Protein AF-A0A452YPS6-F1 (afdb_monomer_lite)

Foldseek 3Di:
DDPVVVVVLVVVLVVLVVQLVVCLVVLVLVSVLVSLVVNVVSDPQDALVSLQSNLVSCVVVVNNVSSVVSNVVSVVNVVVD

Structure (mmCIF, N/CA/C/O backbone):
data_AF-A0A452YPS6-F1
#
_entry.id   AF-A0A452YPS6-F1
#
loop_
_atom_site.group_PDB
_atom_site.id
_atom_site.type_symbol
_atom_site.label_atom_id
_atom_site.label_alt_id
_atom_site.label_comp_id
_atom_site.label_asym_id
_atom_site.label_entity_id
_atom_site.label_seq_id
_atom_site.pdbx_PDB_ins_code
_atom_site.Cartn_x
_atom_site.Cartn_y
_atom_site.Cartn_z
_atom_site.occupancy
_atom_site.B_iso_or_equiv
_atom_site.auth_seq_id
_atom_site.auth_comp_id
_atom_site.auth_asym_id
_atom_site.auth_atom_id
_atom_site.pdbx_PDB_model_num
ATOM 1 N N . LEU A 1 1 ? 26.720 -0.810 -4.659 1.00 75.62 1 LEU A N 1
ATOM 2 C CA . LEU A 1 1 ? 25.889 -1.695 -3.824 1.00 75.62 1 LEU A CA 1
ATOM 3 C C . LEU A 1 1 ? 26.569 -3.054 -3.772 1.00 75.62 1 LEU A C 1
ATOM 5 O O . LEU A 1 1 ? 26.799 -3.644 -4.822 1.00 75.62 1 LEU A O 1
ATOM 9 N N . SER A 1 2 ? 26.972 -3.501 -2.592 1.00 93.44 2 SER A N 1
ATOM 10 C CA . SER A 1 2 ? 27.469 -4.857 -2.365 1.00 93.44 2 SER A CA 1
ATOM 11 C C . SER A 1 2 ? 26.316 -5.865 -2.400 1.00 93.44 2 SER A C 1
ATOM 13 O O . SER A 1 2 ? 25.151 -5.504 -2.224 1.00 93.44 2 SER A O 1
ATOM 15 N N . PHE A 1 3 ? 26.633 -7.146 -2.595 1.00 92.19 3 PHE A N 1
ATOM 16 C CA . PHE A 1 3 ? 25.627 -8.211 -2.558 1.00 92.19 3 PHE A CA 1
ATOM 17 C C . PHE A 1 3 ? 24.872 -8.253 -1.217 1.00 92.19 3 PHE A C 1
ATOM 19 O O . PHE A 1 3 ? 23.661 -8.441 -1.207 1.00 92.19 3 PHE A O 1
ATOM 26 N N . GLN A 1 4 ? 25.564 -8.009 -0.099 1.00 94.81 4 GLN A N 1
ATOM 27 C CA . GLN A 1 4 ? 24.956 -7.973 1.234 1.00 94.81 4 GLN A CA 1
ATOM 28 C C . GLN A 1 4 ? 23.978 -6.800 1.405 1.00 94.81 4 GLN A C 1
ATOM 30 O O . GLN A 1 4 ? 22.909 -6.961 1.986 1.00 94.81 4 GLN A O 1
ATOM 35 N N . GLU A 1 5 ? 24.320 -5.615 0.897 1.00 93.44 5 GLU A N 1
ATOM 36 C CA . GLU A 1 5 ? 23.401 -4.469 0.930 1.00 93.44 5 GLU A CA 1
ATOM 37 C C . GLU A 1 5 ? 22.170 -4.726 0.056 1.00 93.44 5 GLU A C 1
ATOM 39 O O . GLU A 1 5 ? 21.050 -4.406 0.451 1.00 93.44 5 GLU A O 1
ATOM 44 N N . TRP A 1 6 ? 22.361 -5.353 -1.107 1.00 91.19 6 TRP A N 1
ATOM 45 C CA . TRP A 1 6 ? 21.263 -5.723 -1.995 1.00 91.19 6 TRP A CA 1
ATOM 46 C C . TRP A 1 6 ? 20.308 -6.737 -1.351 1.00 91.19 6 TRP A C 1
ATOM 48 O O . TRP A 1 6 ? 19.095 -6.524 -1.362 1.00 91.19 6 TRP A O 1
ATOM 58 N N . THR A 1 7 ? 20.821 -7.808 -0.736 1.00 94.81 7 THR A N 1
ATOM 59 C CA . THR A 1 7 ? 19.964 -8.798 -0.061 1.00 94.81 7 THR A CA 1
ATOM 60 C C . THR A 1 7 ? 19.201 -8.181 1.109 1.00 94.81 7 THR A C 1
ATOM 62 O O . THR A 1 7 ? 18.022 -8.488 1.289 1.00 94.81 7 THR A O 1
ATOM 65 N N . GLN A 1 8 ? 19.821 -7.265 1.859 1.00 94.69 8 GLN A N 1
ATOM 66 C CA . GLN A 1 8 ? 19.158 -6.546 2.947 1.00 94.69 8 GLN A CA 1
ATOM 67 C C . GLN A 1 8 ? 18.003 -5.670 2.440 1.00 94.69 8 GLN A C 1
ATOM 69 O O . GLN A 1 8 ? 16.919 -5.693 3.025 1.00 94.69 8 GLN A O 1
ATOM 74 N N . GLN A 1 9 ? 18.204 -4.943 1.337 1.00 92.06 9 GLN A N 1
ATOM 75 C CA . GLN A 1 9 ? 17.156 -4.127 0.713 1.00 92.06 9 GLN A CA 1
ATOM 76 C C . GLN A 1 9 ? 15.986 -4.986 0.222 1.00 92.06 9 GLN A C 1
ATOM 78 O O . GLN A 1 9 ? 14.824 -4.674 0.488 1.00 92.06 9 GLN A O 1
ATOM 83 N N . VAL A 1 10 ? 16.276 -6.108 -0.445 1.00 92.50 10 VAL A N 1
ATOM 84 C CA . VAL A 1 10 ? 15.240 -7.047 -0.902 1.00 92.50 10 VAL A CA 1
ATOM 85 C C . VAL A 1 10 ? 14.469 -7.627 0.287 1.00 92.50 10 VAL A C 1
ATOM 87 O O . VAL A 1 10 ? 13.239 -7.688 0.254 1.00 92.50 10 VAL A O 1
ATOM 90 N N . GLN A 1 11 ? 15.161 -8.004 1.363 1.00 95.62 11 GLN A N 1
ATOM 91 C CA . GLN A 1 11 ? 14.526 -8.525 2.572 1.00 95.62 11 GLN A CA 1
ATOM 92 C C . GLN A 1 11 ? 13.617 -7.482 3.235 1.00 95.62 11 GLN A C 1
ATOM 94 O O . GLN A 1 11 ? 12.509 -7.815 3.666 1.00 95.62 11 GLN A O 1
ATOM 99 N N . GLU A 1 12 ? 14.050 -6.222 3.303 1.00 95.38 12 GLU A N 1
ATOM 100 C CA . GLU A 1 12 ? 13.239 -5.129 3.839 1.00 95.38 12 GLU A CA 1
ATOM 101 C C . GLU A 1 12 ? 11.975 -4.904 3.002 1.00 95.38 12 GLU A C 1
ATOM 103 O O . GLU A 1 12 ? 10.881 -4.776 3.561 1.00 95.38 12 GLU A O 1
ATOM 108 N N . MET A 1 13 ? 12.094 -4.927 1.674 1.00 94.81 13 MET A N 1
ATOM 109 C CA . MET A 1 13 ? 10.958 -4.805 0.760 1.00 94.81 13 MET A CA 1
ATOM 110 C C . MET A 1 13 ? 9.945 -5.943 0.966 1.00 94.81 13 MET A C 1
ATOM 112 O O . MET A 1 13 ? 8.744 -5.695 1.105 1.00 94.81 13 MET A O 1
ATOM 116 N N . LEU A 1 14 ? 10.415 -7.194 1.045 1.00 95.06 14 LEU A N 1
ATOM 117 C CA . LEU A 1 14 ? 9.558 -8.364 1.269 1.00 95.06 14 LEU A CA 1
ATOM 118 C C . LEU A 1 14 ? 8.851 -8.309 2.628 1.00 95.06 14 LEU A C 1
ATOM 120 O O . LEU A 1 14 ? 7.655 -8.597 2.713 1.00 95.06 14 LEU A O 1
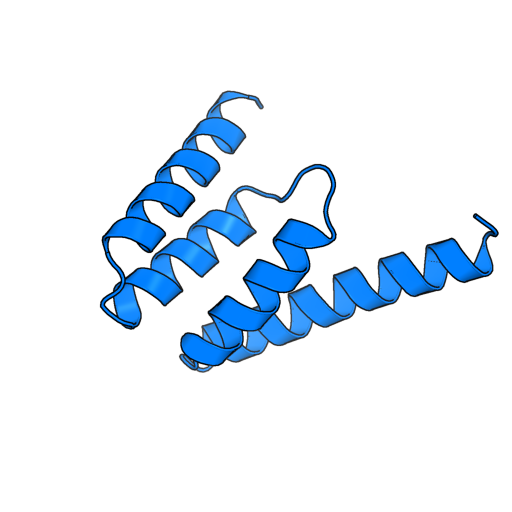ATOM 124 N N . ASN A 1 15 ? 9.563 -7.900 3.679 1.00 96.94 15 ASN A N 1
ATOM 125 C CA . ASN A 1 15 ? 8.988 -7.737 5.012 1.00 96.94 15 ASN A CA 1
ATOM 126 C C . ASN A 1 15 ? 7.938 -6.618 5.035 1.00 96.94 15 ASN A C 1
ATOM 128 O O . ASN A 1 15 ? 6.843 -6.824 5.551 1.00 96.94 15 ASN A O 1
ATOM 132 N N . THR A 1 16 ? 8.234 -5.469 4.422 1.00 97.19 16 THR A N 1
ATOM 133 C CA . THR A 1 16 ? 7.309 -4.328 4.318 1.00 97.19 16 THR A CA 1
ATOM 134 C C . THR A 1 16 ? 6.010 -4.741 3.628 1.00 97.19 16 THR A C 1
ATOM 136 O O . THR A 1 16 ? 4.926 -4.495 4.156 1.00 97.19 16 THR A O 1
ATOM 139 N N . LYS A 1 17 ? 6.106 -5.460 2.499 1.00 96.50 17 LYS A N 1
ATOM 140 C CA . LYS A 1 17 ? 4.937 -6.025 1.813 1.00 96.50 17 LYS A CA 1
ATOM 141 C C . LYS A 1 17 ? 4.159 -6.979 2.718 1.00 96.50 17 LYS A C 1
ATOM 143 O O . LYS A 1 17 ? 2.945 -6.853 2.836 1.00 96.50 17 LYS A O 1
ATOM 148 N N . LYS A 1 18 ? 4.845 -7.923 3.369 1.00 97.69 18 LYS A N 1
ATOM 149 C CA . LYS A 1 18 ? 4.214 -8.913 4.253 1.00 97.69 18 LYS A CA 1
ATOM 150 C C . LYS A 1 18 ? 3.418 -8.246 5.376 1.00 97.69 18 LYS A C 1
ATOM 152 O O . LYS A 1 18 ? 2.293 -8.663 5.638 1.00 97.69 18 LYS A O 1
ATOM 157 N N . PHE A 1 19 ? 3.979 -7.234 6.034 1.00 98.25 19 PHE A N 1
ATOM 158 C CA . PHE A 1 19 ? 3.290 -6.530 7.118 1.00 98.25 19 PHE A CA 1
ATOM 159 C C . PHE A 1 19 ? 2.115 -5.686 6.616 1.00 98.25 19 PHE A C 1
ATOM 161 O O . PHE A 1 19 ? 1.059 -5.709 7.246 1.00 98.25 19 PHE A O 1
ATOM 168 N N . GLY A 1 20 ? 2.246 -5.036 5.455 1.00 98.25 20 GLY A N 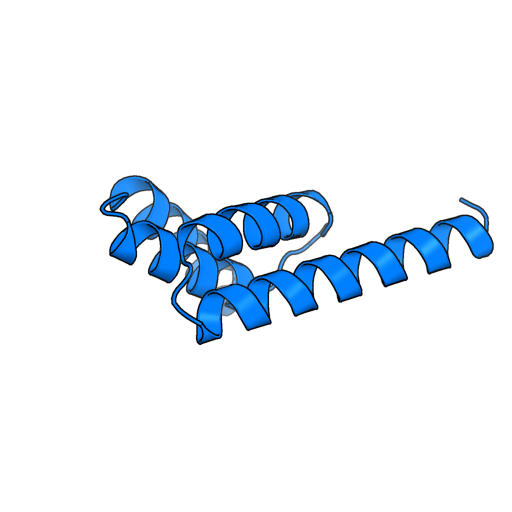1
ATOM 169 C CA . GLY A 1 20 ? 1.124 -4.351 4.804 1.00 98.25 20 GLY A CA 1
ATOM 170 C C . GLY A 1 20 ? -0.030 -5.297 4.463 1.00 98.25 20 GLY A C 1
ATOM 171 O O . GLY A 1 20 ? -1.185 -4.988 4.751 1.00 98.25 20 GLY A O 1
ATOM 172 N N . ASP A 1 21 ? 0.278 -6.485 3.937 1.00 98.25 21 ASP A N 1
ATOM 173 C CA . ASP A 1 21 ? -0.717 -7.508 3.595 1.00 98.25 21 ASP A CA 1
ATOM 174 C C . ASP A 1 21 ? -1.436 -8.064 4.839 1.00 98.25 21 ASP A C 1
ATOM 176 O O . ASP A 1 21 ? -2.642 -8.317 4.794 1.00 98.25 21 ASP A O 1
ATOM 180 N N . ILE A 1 22 ? -0.715 -8.239 5.954 1.00 98.56 22 ILE A N 1
ATOM 181 C CA . ILE A 1 22 ? -1.299 -8.649 7.241 1.00 98.56 22 ILE A CA 1
ATOM 182 C C . ILE A 1 22 ? -2.256 -7.567 7.751 1.00 98.56 22 ILE A C 1
ATOM 184 O O . ILE A 1 22 ? -3.427 -7.866 7.969 1.00 98.56 22 ILE A O 1
ATOM 188 N N . ALA A 1 23 ? -1.797 -6.316 7.852 1.00 98.56 23 ALA A N 1
ATOM 189 C CA . ALA A 1 23 ? -2.620 -5.201 8.324 1.00 98.56 23 ALA A CA 1
ATOM 190 C C . ALA A 1 23 ? -3.875 -5.001 7.459 1.00 98.56 23 ALA A C 1
ATOM 192 O O . ALA A 1 23 ? -4.976 -4.815 7.975 1.00 98.56 23 ALA A O 1
ATOM 193 N N . PHE A 1 24 ? -3.730 -5.122 6.136 1.00 98.38 24 PHE A N 1
ATOM 194 C CA . PHE A 1 24 ? -4.847 -5.042 5.197 1.00 98.38 24 PHE A CA 1
ATOM 195 C C . PHE A 1 24 ? -5.903 -6.122 5.460 1.00 98.38 24 PHE A C 1
ATOM 197 O O . PHE A 1 24 ? -7.097 -5.824 5.503 1.00 98.38 24 PHE A O 1
ATOM 204 N N . ARG A 1 25 ? -5.477 -7.376 5.659 1.00 98.19 25 ARG A N 1
ATOM 205 C CA . ARG A 1 25 ? -6.386 -8.491 5.967 1.00 98.19 25 ARG A CA 1
ATOM 206 C C . ARG A 1 25 ? -7.074 -8.308 7.319 1.00 98.19 25 ARG A C 1
ATOM 208 O O . ARG A 1 25 ? -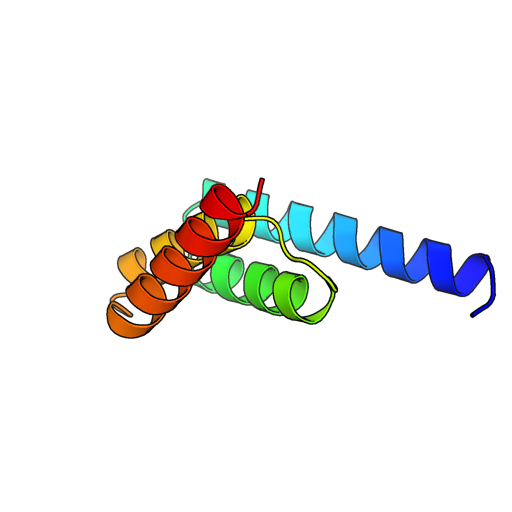8.257 -8.623 7.437 1.00 98.19 25 ARG A O 1
ATOM 215 N N . ASP A 1 26 ? -6.356 -7.763 8.293 1.00 98.38 26 ASP A N 1
ATOM 216 C CA . ASP A 1 26 ? -6.863 -7.500 9.640 1.00 98.38 26 ASP A CA 1
ATOM 217 C C . ASP A 1 26 ? -7.741 -6.231 9.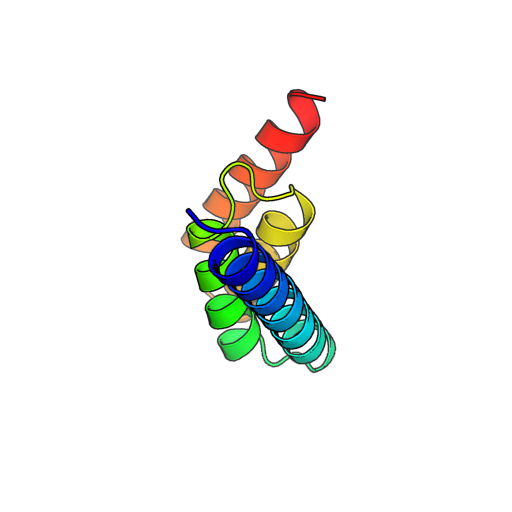695 1.00 98.38 26 ASP A C 1
ATOM 219 O O . ASP A 1 26 ? -8.266 -5.879 10.750 1.00 98.38 26 ASP A O 1
ATOM 223 N N . LYS A 1 27 ? -7.961 -5.574 8.542 1.00 97.94 27 LYS A N 1
ATOM 224 C CA . LYS A 1 27 ? -8.722 -4.324 8.372 1.00 97.94 27 LYS A CA 1
ATOM 225 C C . LYS A 1 27 ? -8.137 -3.135 9.136 1.00 97.94 27 LYS A C 1
ATOM 227 O O . LYS A 1 27 ? -8.809 -2.115 9.299 1.00 97.94 27 LYS A O 1
ATOM 232 N N . ASP A 1 28 ? -6.876 -3.223 9.547 1.00 98.44 28 ASP A N 1
ATOM 233 C CA . ASP A 1 28 ? -6.114 -2.075 10.026 1.00 98.44 28 ASP A CA 1
ATOM 234 C C . ASP A 1 28 ? -5.624 -1.261 8.824 1.00 98.44 28 ASP A C 1
ATOM 236 O O . ASP A 1 28 ? -4.468 -1.314 8.392 1.00 98.44 28 ASP A O 1
ATOM 240 N N . PHE A 1 29 ? -6.560 -0.526 8.226 1.00 98.19 29 PHE A N 1
ATOM 241 C CA . PHE A 1 29 ? -6.310 0.200 6.988 1.00 98.19 29 PHE A CA 1
ATOM 242 C C . PHE A 1 29 ? -5.310 1.341 7.163 1.00 98.19 29 PHE A C 1
ATOM 244 O O . PHE A 1 29 ? -4.639 1.699 6.200 1.00 98.19 29 PHE A O 1
ATOM 251 N N . LYS A 1 30 ? -5.171 1.901 8.371 1.00 98.31 30 LYS A N 1
ATOM 252 C CA . LYS A 1 30 ? -4.175 2.947 8.642 1.00 98.31 30 LYS A CA 1
ATOM 253 C C . LYS A 1 30 ? -2.768 2.368 8.561 1.00 98.31 30 LYS A C 1
ATOM 255 O O . LYS A 1 30 ? -1.964 2.840 7.763 1.00 98.31 30 LYS A O 1
ATOM 260 N N . THR A 1 31 ? -2.509 1.277 9.276 1.00 98.38 31 THR A N 1
ATOM 261 C CA . THR A 1 31 ? -1.208 0.604 9.206 1.00 98.38 31 THR A CA 1
ATOM 262 C C . THR A 1 31 ? -0.940 0.008 7.822 1.00 98.38 31 THR A C 1
ATOM 264 O O . THR A 1 31 ? 0.191 0.058 7.337 1.00 98.38 31 THR A O 1
ATOM 267 N N . ALA A 1 32 ? -1.967 -0.490 7.127 1.00 98.56 32 ALA A N 1
ATOM 268 C CA . ALA A 1 32 ? -1.821 -0.942 5.744 1.00 98.56 32 ALA A CA 1
ATOM 269 C C . ALA A 1 32 ? -1.360 0.192 4.805 1.00 98.56 32 ALA A C 1
ATOM 271 O O . ALA A 1 32 ? -0.473 -0.027 3.979 1.00 98.56 32 ALA A O 1
ATOM 272 N N . ILE A 1 33 ? -1.918 1.404 4.940 1.00 98.56 33 ILE A N 1
ATOM 273 C CA . ILE A 1 33 ? -1.498 2.584 4.162 1.00 98.56 33 ILE A CA 1
ATOM 274 C C . ILE A 1 33 ? -0.026 2.904 4.405 1.00 98.56 33 ILE A C 1
ATOM 276 O O . ILE A 1 33 ? 0.698 3.150 3.436 1.00 98.56 33 ILE A O 1
ATOM 280 N N . ASP A 1 34 ? 0.421 2.882 5.661 1.00 98.31 34 ASP A N 1
ATOM 281 C CA . ASP A 1 34 ? 1.804 3.208 6.018 1.00 98.31 34 ASP A CA 1
ATOM 282 C C . ASP A 1 34 ? 2.787 2.236 5.351 1.00 98.31 34 ASP A C 1
ATOM 284 O O . ASP A 1 34 ? 3.726 2.654 4.665 1.00 98.31 34 ASP A O 1
ATOM 288 N N . TYR A 1 35 ? 2.529 0.929 5.464 1.00 98.31 35 TYR A N 1
ATOM 289 C CA . TYR A 1 35 ? 3.374 -0.093 4.845 1.00 98.31 35 TYR A CA 1
ATOM 290 C C . TYR A 1 35 ? 3.349 -0.037 3.319 1.00 98.31 35 TYR A C 1
ATOM 292 O O . TYR A 1 35 ? 4.412 -0.082 2.699 1.00 98.31 35 TYR A O 1
ATOM 300 N N . TYR A 1 36 ? 2.177 0.090 2.688 1.00 98.12 36 TYR A N 1
ATOM 301 C CA . TYR A 1 36 ? 2.116 0.190 1.228 1.00 98.12 36 TYR A CA 1
ATOM 302 C C . TYR A 1 36 ? 2.762 1.477 0.713 1.00 98.12 36 TYR A C 1
ATOM 304 O O . TYR A 1 36 ? 3.399 1.449 -0.335 1.00 98.12 36 TYR A O 1
ATOM 312 N N . SER A 1 37 ? 2.682 2.584 1.453 1.00 97.38 37 SER A N 1
ATOM 313 C CA . SER A 1 37 ? 3.372 3.825 1.085 1.00 97.38 37 SER A CA 1
ATOM 314 C C . SER A 1 37 ? 4.880 3.701 1.177 1.00 97.38 37 SER A C 1
ATOM 316 O O . SER A 1 37 ? 5.578 4.122 0.253 1.00 97.38 37 SER A O 1
ATOM 318 N N . LYS A 1 38 ? 5.382 3.041 2.225 1.00 96.69 38 LYS A N 1
ATOM 319 C CA . LYS A 1 38 ? 6.799 2.684 2.318 1.00 96.69 38 LYS A CA 1
ATOM 320 C C . LYS A 1 38 ? 7.218 1.809 1.134 1.00 96.69 38 LYS A C 1
ATOM 322 O O . LYS A 1 38 ? 8.236 2.076 0.505 1.00 96.69 38 LYS A O 1
ATOM 327 N N . LEU A 1 39 ? 6.405 0.808 0.795 1.00 95.25 39 LEU A N 1
ATOM 328 C CA . LEU A 1 39 ? 6.681 -0.130 -0.291 1.00 95.25 39 LEU A CA 1
ATOM 329 C C . LEU A 1 39 ? 6.735 0.554 -1.665 1.00 95.25 39 LEU A C 1
ATOM 331 O O . LEU A 1 39 ? 7.650 0.284 -2.437 1.00 95.25 39 LEU A O 1
ATOM 335 N N . VAL A 1 40 ? 5.800 1.467 -1.949 1.00 95.12 40 VAL A N 1
ATOM 336 C CA . VAL A 1 40 ? 5.796 2.280 -3.180 1.00 95.12 40 VAL A CA 1
ATOM 337 C C . VAL A 1 40 ? 7.065 3.125 -3.285 1.00 95.12 40 VAL A C 1
ATOM 339 O O . VAL A 1 40 ? 7.634 3.212 -4.364 1.00 95.12 40 VAL A O 1
ATOM 342 N N . GLY A 1 41 ? 7.549 3.697 -2.178 1.00 94.19 41 GLY A N 1
ATOM 343 C CA . GLY A 1 41 ? 8.806 4.455 -2.167 1.00 94.19 41 GLY A CA 1
ATOM 344 C C . GLY A 1 41 ? 10.068 3.597 -2.334 1.00 94.19 41 GLY A C 1
ATOM 345 O O . GLY A 1 41 ? 11.101 4.112 -2.751 1.00 94.19 41 GLY A O 1
ATOM 346 N N . MET A 1 42 ? 10.003 2.301 -2.014 1.00 92.69 42 MET A N 1
ATOM 347 C CA . MET A 1 42 ? 11.123 1.359 -2.152 1.00 92.69 42 MET A CA 1
ATOM 348 C C . MET A 1 42 ? 11.217 0.727 -3.545 1.00 92.69 42 MET A C 1
ATOM 350 O O . MET A 1 42 ? 12.295 0.299 -3.955 1.00 92.69 42 MET A O 1
ATOM 354 N N . MET A 1 43 ? 10.095 0.606 -4.256 1.00 88.25 43 MET A N 1
ATOM 355 C CA . MET A 1 43 ? 10.019 -0.083 -5.543 1.00 88.25 43 MET A CA 1
ATOM 356 C C . MET A 1 43 ? 10.243 0.888 -6.701 1.00 88.25 43 MET A C 1
ATOM 358 O O . MET A 1 43 ? 9.557 1.897 -6.806 1.00 88.25 43 MET A O 1
ATOM 362 N N . SER A 1 44 ? 11.133 0.533 -7.635 1.00 85.50 44 SER A N 1
ATOM 363 C CA . SER A 1 44 ? 11.280 1.299 -8.885 1.00 85.50 44 SER A CA 1
ATOM 364 C C . SER A 1 44 ? 10.024 1.227 -9.757 1.00 85.50 44 SER A C 1
ATOM 366 O O . SER A 1 44 ? 9.722 2.182 -10.461 1.00 85.50 44 SER A O 1
ATOM 368 N N . VAL A 1 45 ? 9.322 0.089 -9.725 1.00 85.25 45 VAL A N 1
ATOM 369 C CA . VAL A 1 45 ? 8.051 -0.131 -10.424 1.00 85.25 45 VAL A CA 1
ATOM 370 C C . VAL A 1 45 ? 7.121 -0.888 -9.471 1.00 85.25 45 VAL A C 1
ATOM 372 O O . VAL A 1 45 ? 7.201 -2.117 -9.372 1.00 85.25 45 VAL A O 1
ATOM 375 N N . PRO A 1 46 ? 6.297 -0.184 -8.679 1.00 88.19 46 PRO A N 1
ATOM 376 C CA . PRO A 1 46 ? 5.352 -0.831 -7.781 1.00 88.19 46 PRO A CA 1
ATOM 377 C C . PRO A 1 46 ? 4.266 -1.565 -8.573 1.00 88.19 46 PRO A C 1
ATOM 379 O O . PRO A 1 46 ? 3.749 -1.058 -9.561 1.00 88.19 46 PRO A O 1
ATOM 382 N N . SER A 1 47 ? 3.873 -2.758 -8.122 1.00 90.62 47 SER A N 1
ATOM 383 C CA . SER A 1 47 ? 2.811 -3.515 -8.799 1.00 90.62 47 SER A CA 1
ATOM 384 C C . SER A 1 47 ? 1.441 -2.841 -8.650 1.00 90.62 47 SER A C 1
ATOM 386 O O . SER A 1 47 ? 1.126 -2.333 -7.568 1.00 90.62 47 SER A O 1
ATOM 388 N N . ALA A 1 48 ? 0.570 -2.985 -9.653 1.00 93.25 48 ALA A N 1
ATOM 389 C CA . ALA A 1 48 ? -0.822 -2.520 -9.607 1.00 93.25 48 ALA A CA 1
ATOM 390 C C . ALA A 1 48 ? -1.583 -2.989 -8.350 1.00 93.25 48 ALA A C 1
ATOM 392 O O . ALA A 1 48 ? -2.412 -2.266 -7.806 1.00 93.25 48 ALA A O 1
ATOM 393 N N . THR A 1 49 ? -1.258 -4.179 -7.827 1.00 94.94 49 THR A N 1
ATOM 394 C CA . THR A 1 49 ? -1.891 -4.716 -6.609 1.00 94.94 49 THR A CA 1
ATOM 395 C C . THR A 1 49 ? -1.611 -3.856 -5.373 1.00 94.94 49 THR A C 1
ATOM 397 O O . THR A 1 49 ? -2.485 -3.715 -4.520 1.00 94.94 49 THR A O 1
ATOM 400 N N . VAL A 1 50 ? -0.411 -3.276 -5.259 1.00 95.88 50 VAL A N 1
ATOM 401 C CA . VAL A 1 50 ? -0.043 -2.420 -4.117 1.00 95.88 50 VAL A CA 1
ATOM 402 C C . VAL A 1 50 ? -0.870 -1.139 -4.143 1.00 95.88 50 VAL A C 1
ATOM 404 O O . VAL A 1 50 ? -1.468 -0.784 -3.128 1.00 95.88 50 VAL A O 1
ATOM 407 N N . PHE A 1 51 ? -0.981 -0.504 -5.312 1.00 96.75 51 PHE A N 1
ATOM 408 C CA . PHE A 1 51 ? -1.830 0.671 -5.497 1.00 96.75 51 PHE A CA 1
ATOM 409 C C . PHE A 1 51 ? -3.309 0.351 -5.266 1.00 96.75 51 PHE A C 1
ATOM 411 O O . PHE A 1 51 ? -3.967 1.054 -4.510 1.00 96.75 51 PHE A O 1
ATOM 418 N N . ALA A 1 52 ? -3.828 -0.756 -5.804 1.00 97.50 52 ALA A N 1
ATOM 419 C CA . ALA A 1 52 ? -5.221 -1.152 -5.597 1.00 97.50 52 ALA A CA 1
ATOM 420 C C . ALA A 1 52 ? -5.556 -1.384 -4.111 1.00 97.50 52 ALA A C 1
ATOM 422 O O . ALA A 1 52 ? -6.585 -0.923 -3.614 1.00 97.50 52 ALA A O 1
ATOM 423 N N . ARG A 1 53 ? -4.673 -2.063 -3.366 1.00 97.69 53 ARG A N 1
ATOM 424 C CA . ARG A 1 53 ? -4.871 -2.301 -1.927 1.00 97.69 53 ARG A CA 1
ATOM 425 C C . ARG A 1 53 ? -4.755 -1.017 -1.112 1.00 97.69 53 ARG A C 1
ATOM 427 O O . ARG A 1 53 ? -5.555 -0.813 -0.203 1.00 97.69 53 ARG A O 1
ATOM 434 N N . ARG A 1 54 ? -3.805 -0.135 -1.435 1.00 98.19 54 ARG A N 1
ATOM 435 C CA . ARG A 1 54 ? -3.665 1.158 -0.753 1.00 98.19 54 ARG A CA 1
ATOM 436 C C . ARG A 1 54 ? -4.830 2.102 -1.070 1.00 98.19 54 ARG A C 1
ATOM 438 O O . ARG A 1 54 ? -5.356 2.713 -0.143 1.00 98.19 54 ARG A O 1
ATOM 445 N N . SER A 1 55 ? -5.318 2.109 -2.312 1.00 98.31 55 SER A N 1
ATOM 446 C CA . SER A 1 55 ? -6.544 2.800 -2.730 1.00 98.31 55 SER A CA 1
ATOM 447 C C . SER A 1 55 ? -7.742 2.384 -1.878 1.00 98.31 55 SER A C 1
ATOM 449 O O . SER A 1 55 ? -8.414 3.227 -1.282 1.00 98.31 55 SER A O 1
ATOM 451 N N . PHE A 1 56 ? -7.967 1.074 -1.741 1.00 98.25 56 PHE A N 1
ATOM 452 C CA . PHE A 1 56 ? -9.044 0.552 -0.903 1.00 98.25 56 PHE A CA 1
ATOM 453 C C . PHE A 1 56 ? -8.887 0.987 0.559 1.00 98.25 56 PHE A C 1
ATOM 455 O O . PHE A 1 56 ? -9.841 1.470 1.165 1.00 98.25 56 PHE A O 1
ATOM 462 N N . SER A 1 57 ? -7.680 0.886 1.122 1.00 98.44 57 SER A N 1
ATOM 463 C CA . SER A 1 57 ? -7.416 1.334 2.494 1.00 98.44 57 SER A CA 1
ATOM 464 C C . SER A 1 57 ? -7.680 2.832 2.688 1.00 98.44 57 SER A C 1
ATOM 466 O O . SER A 1 57 ? -8.243 3.223 3.712 1.00 98.44 57 SER A O 1
ATOM 468 N N . TYR A 1 58 ? -7.320 3.676 1.713 1.00 98.56 58 TYR A N 1
ATOM 469 C CA . TYR A 1 58 ? -7.637 5.106 1.729 1.00 98.56 58 TYR A CA 1
ATOM 470 C C . TYR A 1 58 ? -9.146 5.346 1.743 1.00 98.56 58 TYR A C 1
ATOM 472 O O . TYR A 1 58 ? -9.636 6.128 2.561 1.00 98.56 58 TYR A O 1
ATOM 480 N N . LEU A 1 59 ? -9.894 4.632 0.900 1.00 98.00 59 LEU A N 1
ATOM 481 C CA . LEU A 1 59 ? -11.350 4.740 0.843 1.00 98.00 59 LEU A CA 1
ATOM 482 C C . LEU A 1 59 ? -11.997 4.359 2.182 1.00 98.00 59 LEU A C 1
ATOM 484 O O . LEU A 1 59 ? -12.845 5.096 2.683 1.00 98.00 59 LEU A O 1
ATOM 488 N N . MET A 1 60 ? -11.548 3.264 2.801 1.00 97.94 60 MET A N 1
ATOM 489 C CA . MET A 1 60 ? -12.049 2.810 4.106 1.00 97.94 60 MET A CA 1
ATOM 490 C C . MET A 1 60 ? -11.739 3.783 5.253 1.00 97.94 60 MET A C 1
ATOM 492 O O . MET A 1 60 ? -12.428 3.767 6.270 1.00 97.94 60 MET A O 1
ATOM 496 N N . ASN A 1 61 ? -10.743 4.655 5.080 1.00 97.25 61 ASN A N 1
ATOM 497 C CA . ASN A 1 61 ? -10.402 5.732 6.009 1.00 97.25 61 ASN A CA 1
ATOM 498 C C . ASN A 1 61 ? -10.996 7.100 5.611 1.00 97.25 61 ASN A C 1
ATOM 500 O O . ASN A 1 61 ? -10.620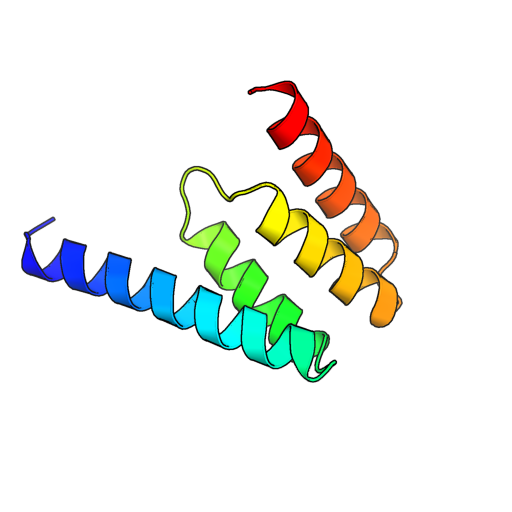 8.118 6.190 1.00 97.25 61 ASN A O 1
ATOM 504 N N . GLY A 1 62 ? -11.905 7.152 4.630 1.00 97.38 62 GLY A N 1
ATOM 505 C CA . GLY A 1 62 ? -12.556 8.391 4.189 1.00 97.38 62 GLY A CA 1
ATOM 506 C C . GLY A 1 62 ? -11.666 9.318 3.352 1.00 97.38 62 GLY A C 1
ATOM 507 O O . GLY A 1 62 ? -11.994 10.487 3.171 1.00 97.38 62 GLY A O 1
ATOM 508 N N . GLN A 1 63 ? -10.542 8.822 2.833 1.00 97.88 63 GLN A N 1
ATOM 509 C CA . GLN A 1 63 ? -9.573 9.586 2.042 1.00 97.88 63 GLN A CA 1
ATOM 510 C C . GLN A 1 63 ? -9.798 9.364 0.535 1.00 97.88 63 GLN A C 1
ATOM 512 O O . GLN A 1 63 ? -8.930 8.853 -0.173 1.00 97.88 63 GLN A O 1
ATOM 517 N N . SER A 1 64 ? -10.981 9.738 0.036 1.00 96.25 64 SER A N 1
ATOM 518 C CA . SER A 1 64 ? -11.452 9.440 -1.332 1.00 96.25 64 SER A CA 1
ATOM 519 C C . SER A 1 64 ? -10.543 9.964 -2.449 1.00 96.25 64 SER A C 1
ATOM 521 O O . SER A 1 64 ? -10.306 9.258 -3.424 1.00 96.25 64 SER A O 1
ATOM 523 N N . GLU A 1 65 ? -9.982 11.165 -2.299 1.00 97.56 65 GLU A N 1
ATOM 524 C CA . GLU A 1 65 ? -9.075 11.756 -3.295 1.00 97.56 65 GLU A CA 1
ATOM 525 C C . GLU A 1 65 ? -7.774 10.957 -3.446 1.00 97.56 65 GLU A C 1
ATOM 527 O O . GLU A 1 65 ? -7.288 10.736 -4.554 1.00 97.56 65 GLU A O 1
ATOM 532 N N . LEU A 1 66 ? -7.209 10.486 -2.330 1.00 97.81 66 LEU A N 1
ATOM 533 C CA . LEU A 1 66 ? -6.014 9.641 -2.351 1.00 97.81 66 LEU A CA 1
ATOM 534 C C . LEU A 1 66 ? -6.336 8.256 -2.915 1.00 97.81 66 LEU A C 1
ATOM 536 O O . LEU A 1 66 ? -5.555 7.715 -3.696 1.00 97.81 66 LEU A O 1
ATOM 540 N N . ALA A 1 67 ? -7.515 7.722 -2.583 1.00 97.75 67 ALA A N 1
ATOM 541 C CA . ALA A 1 67 ? -7.992 6.464 -3.138 1.00 97.75 67 ALA A CA 1
ATOM 542 C C . ALA A 1 67 ? -8.111 6.522 -4.668 1.00 97.75 67 ALA A C 1
ATOM 544 O O . ALA A 1 67 ? -7.633 5.614 -5.350 1.00 97.75 67 ALA A O 1
ATOM 545 N N . LEU A 1 68 ? -8.693 7.595 -5.213 1.00 97.50 68 LEU A N 1
ATOM 546 C CA . LEU A 1 68 ? -8.840 7.779 -6.657 1.00 97.50 68 LEU A CA 1
ATOM 547 C C . LEU A 1 68 ? -7.480 7.843 -7.363 1.00 97.50 68 LEU A C 1
ATOM 549 O O . LEU A 1 68 ? -7.283 7.163 -8.367 1.00 97.50 68 LEU A O 1
ATOM 553 N N . ARG A 1 69 ? -6.524 8.601 -6.814 1.00 96.88 69 ARG A N 1
ATOM 554 C CA . ARG A 1 69 ? -5.165 8.696 -7.375 1.00 96.88 69 ARG A CA 1
ATOM 555 C C . ARG A 1 69 ? -4.491 7.331 -7.468 1.00 96.88 69 ARG A C 1
ATOM 557 O O . ARG A 1 69 ? -3.951 6.994 -8.516 1.00 96.88 69 ARG A O 1
ATOM 564 N N . ASP A 1 70 ? -4.559 6.536 -6.403 1.00 96.62 70 ASP A N 1
ATOM 565 C CA . ASP A 1 70 ? -3.998 5.183 -6.411 1.00 96.62 70 ASP A CA 1
ATOM 566 C C . ASP A 1 70 ? -4.735 4.255 -7.388 1.00 96.62 70 ASP A C 1
ATOM 568 O O . ASP A 1 70 ? -4.100 3.432 -8.042 1.00 96.62 70 ASP A O 1
ATOM 572 N N . ALA A 1 71 ? -6.057 4.386 -7.530 1.00 95.81 71 ALA A N 1
ATOM 573 C CA . ALA A 1 71 ? -6.820 3.589 -8.490 1.00 95.81 71 ALA A CA 1
ATOM 574 C C . ALA A 1 71 ? -6.408 3.888 -9.942 1.00 95.81 71 ALA A C 1
ATOM 576 O O . ALA A 1 71 ? -6.248 2.958 -10.730 1.00 95.81 71 ALA A O 1
ATOM 577 N N . MET A 1 72 ? -6.173 5.161 -10.276 1.00 95.69 72 MET A N 1
ATOM 578 C CA . MET A 1 72 ? -5.671 5.563 -11.596 1.00 95.69 72 MET A CA 1
ATOM 579 C C . MET A 1 72 ? -4.271 5.001 -11.857 1.00 95.69 72 MET A C 1
ATOM 581 O O . MET A 1 72 ? -4.037 4.407 -12.901 1.00 95.69 72 MET A O 1
ATOM 585 N N . GLN A 1 73 ? -3.366 5.093 -10.876 1.00 93.31 73 GLN A N 1
ATOM 586 C CA . GLN A 1 73 ? -2.029 4.496 -10.990 1.00 93.31 73 GLN A CA 1
ATOM 587 C C . GLN A 1 73 ? -2.092 2.975 -11.184 1.00 93.31 73 GLN A C 1
ATOM 589 O O . GLN A 1 73 ? -1.351 2.421 -11.991 1.00 93.31 73 GLN A O 1
ATOM 594 N N . ALA A 1 74 ? -2.989 2.285 -10.474 1.00 93.88 74 ALA A N 1
ATOM 595 C CA . ALA A 1 74 ? -3.194 0.851 -10.662 1.00 93.88 74 ALA A CA 1
ATOM 596 C C . ALA A 1 74 ? -3.710 0.521 -12.072 1.00 93.88 74 ALA A C 1
ATOM 598 O O . ALA A 1 74 ? -3.296 -0.488 -12.638 1.00 93.88 74 ALA A O 1
ATOM 599 N N . GLN A 1 75 ? -4.599 1.352 -12.624 1.00 92.06 75 GLN A N 1
ATOM 600 C CA . GLN A 1 75 ? -5.132 1.188 -13.974 1.00 92.06 75 GLN A CA 1
ATOM 601 C C . GLN A 1 75 ? -4.052 1.393 -15.041 1.00 92.06 75 GLN A C 1
ATOM 603 O O . GLN A 1 75 ? -3.925 0.546 -15.920 1.00 92.06 75 GLN A O 1
ATOM 608 N N . ASP A 1 76 ? -3.258 2.461 -14.941 1.00 90.69 76 ASP A N 1
ATOM 609 C CA . ASP A 1 76 ? -2.158 2.735 -15.876 1.00 90.69 76 ASP A CA 1
ATOM 610 C C . ASP A 1 76 ? -1.172 1.554 -15.914 1.00 90.69 76 ASP A C 1
ATOM 612 O O . ASP A 1 76 ? -0.876 1.018 -16.979 1.00 90.69 76 ASP A O 1
ATOM 616 N N . MET A 1 77 ? -0.791 1.031 -14.742 1.00 87.50 77 MET A N 1
ATOM 617 C CA . MET A 1 77 ? 0.106 -0.129 -14.616 1.00 87.50 77 MET A CA 1
ATOM 618 C C . MET A 1 77 ? -0.447 -1.429 -15.222 1.00 87.50 77 MET A C 1
ATOM 620 O O . MET A 1 77 ? 0.323 -2.346 -15.494 1.00 87.50 77 MET A O 1
ATOM 624 N N . LEU A 1 78 ? -1.769 -1.554 -15.373 1.00 87.19 78 LEU A N 1
ATOM 625 C CA . LEU A 1 78 ? -2.405 -2.712 -16.010 1.00 87.19 78 LEU A CA 1
ATOM 626 C C . LEU A 1 78 ? -2.552 -2.544 -17.523 1.00 87.19 78 LEU A C 1
ATOM 628 O O . LEU A 1 78 ? -2.674 -3.545 -18.219 1.00 87.19 78 LEU A O 1
ATOM 632 N N . ASN A 1 79 ? -2.562 -1.307 -18.019 1.00 86.12 79 ASN A N 1
ATOM 633 C CA . ASN A 1 79 ? -2.649 -1.012 -19.448 1.00 86.12 79 ASN A CA 1
ATOM 634 C C . ASN A 1 79 ? -1.278 -1.082 -20.144 1.00 86.12 79 ASN A C 1
ATOM 636 O O . ASN A 1 79 ? -1.228 -1.276 -21.356 1.00 86.12 79 ASN A O 1
ATOM 640 N N . ASP A 1 80 ? -0.190 -0.941 -19.382 1.00 66.62 80 ASP A N 1
ATOM 641 C CA . ASP A 1 80 ? 1.195 -0.980 -19.871 1.00 66.62 80 ASP A CA 1
ATOM 642 C C . ASP A 1 80 ? 1.798 -2.407 -19.962 1.00 66.62 80 ASP A C 1
ATOM 644 O O . ASP A 1 80 ? 2.993 -2.550 -20.237 1.00 66.62 80 ASP A O 1
ATOM 648 N N . GLY A 1 81 ? 1.009 -3.465 -19.722 1.00 56.53 81 GLY A N 1
ATOM 649 C CA . GLY A 1 81 ? 1.437 -4.878 -19.751 1.00 56.53 81 GLY A CA 1
ATOM 650 C C . GLY A 1 81 ? 0.730 -5.710 -20.812 1.00 56.53 81 GLY A C 1
ATOM 651 O O . GLY A 1 81 ? 1.396 -6.616 -21.363 1.00 56.53 81 GLY A O 1
#

Organism: Aegilops tauschii subsp. strangulata (NCBI:txid200361)

Radius of gyration: 13.32 Å; chains: 1; bounding box: 40×21×30 Å

pLDDT: mean 94.38, std 6.65, range [56.53, 98.56]

InterPro domains:
  IPR011990 Tetratricopeptide-like helical domain superfamily [G3DSA:1.25.40.10] (2-80)
  IPR011990 Tetratricopeptide-like helical domain superfamily [SSF48452] (16-76)
  IPR045845 Serine/threonine-protein kinase BSK [PT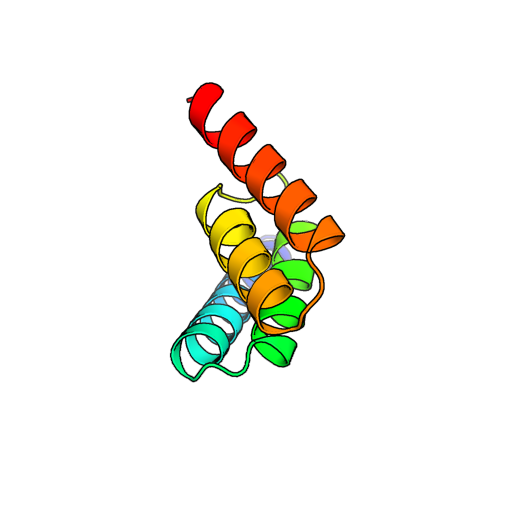HR45863] (1-77)
  IPR058209 Serine/threonine-protein kinase BSK1-like, TPR repeats [PF25575] (1-78)

Sequence (81 aa):
LSFQEWTQQVQEMLNTKKFGDIAFRDKDFKTAIDYYSKLVGMMSVPSATVFARRSFSYLMNGQSELALRDAMQAQDMLNDG

Secondary structure (DSSP, 8-state):
--HHHHHHHHHHHHHHHHHHHHHHHTT-HHHHHHHHHHHHHH-SS--HHHHHHHHHHHHHTT-HHHHHHHHHHHHHHHH--